Protein AF-A0A0V8HMN3-F1 (afdb_monomer)

Mean predicted aligned error: 13.03 Å

Structure (mmCIF, N/CA/C/O backbone):
data_AF-A0A0V8HMN3-F1
#
_entry.id   AF-A0A0V8HMN3-F1
#
loop_
_atom_site.group_PDB
_atom_site.id
_atom_site.type_symbol
_atom_site.label_atom_id
_atom_site.label_alt_id
_atom_site.label_comp_id
_atom_site.label_asym_id
_atom_site.label_entity_id
_atom_site.label_seq_id
_atom_site.pdbx_PDB_ins_code
_atom_site.Cartn_x
_atom_site.Cartn_y
_atom_site.Cartn_z
_atom_site.occupancy
_atom_site.B_iso_or_equiv
_atom_site.auth_seq_id
_atom_site.auth_comp_id
_atom_site.auth_asym_id
_atom_site.auth_atom_id
_atom_site.pdbx_PDB_model_num
ATOM 1 N N . MET A 1 1 ? 23.308 -10.650 -12.087 1.00 56.47 1 MET A N 1
ATOM 2 C CA . MET A 1 1 ? 22.649 -11.879 -12.584 1.00 56.47 1 MET A CA 1
ATOM 3 C C . MET A 1 1 ? 21.152 -11.859 -12.296 1.00 56.47 1 MET A C 1
ATOM 5 O O . MET A 1 1 ? 20.436 -11.242 -13.073 1.00 56.47 1 MET A O 1
ATOM 9 N N . ARG A 1 2 ? 20.679 -12.369 -11.145 1.00 59.94 2 ARG A N 1
ATOM 10 C CA . ARG A 1 2 ? 19.238 -12.467 -10.815 1.00 59.94 2 ARG A CA 1
ATOM 11 C C . ARG A 1 2 ? 18.486 -11.127 -10.848 1.00 59.94 2 ARG A C 1
ATOM 13 O O . ARG A 1 2 ? 17.395 -11.051 -11.395 1.00 59.94 2 ARG A O 1
ATOM 20 N N . LYS A 1 3 ? 19.102 -10.058 -10.332 1.00 65.69 3 LYS A N 1
ATOM 21 C CA . LYS A 1 3 ? 18.529 -8.700 -10.335 1.00 65.69 3 LYS A CA 1
ATOM 22 C C . LYS A 1 3 ? 18.384 -8.077 -11.732 1.00 65.69 3 LYS A C 1
ATOM 24 O O . LYS A 1 3 ? 17.598 -7.170 -11.898 1.00 65.69 3 LYS A O 1
ATOM 29 N N . LEU A 1 4 ? 19.099 -8.546 -12.753 1.00 67.69 4 LEU A N 1
ATOM 30 C CA . LEU A 1 4 ? 18.938 -8.024 -14.121 1.00 67.69 4 LEU A CA 1
ATOM 31 C C . LEU A 1 4 ? 18.015 -8.911 -14.974 1.00 67.69 4 LEU A C 1
ATOM 33 O O . LEU A 1 4 ? 17.915 -8.707 -16.183 1.00 67.69 4 LEU A O 1
ATOM 37 N N . GLY A 1 5 ? 17.356 -9.900 -14.351 1.00 68.75 5 GLY A N 1
ATOM 38 C CA . GLY A 1 5 ? 16.500 -10.869 -15.037 1.00 68.75 5 GLY A CA 1
ATOM 39 C C . GLY A 1 5 ? 17.263 -11.764 -16.012 1.00 68.75 5 GLY A C 1
ATOM 40 O O . GLY A 1 5 ? 16.710 -12.138 -17.037 1.00 68.75 5 GLY A O 1
ATOM 41 N N . MET A 1 6 ? 18.541 -12.043 -15.734 1.00 72.50 6 MET A N 1
ATOM 42 C CA . MET A 1 6 ? 19.392 -12.864 -16.598 1.00 72.50 6 MET A CA 1
ATOM 43 C C . MET A 1 6 ? 19.709 -14.199 -15.948 1.00 72.50 6 MET A C 1
ATOM 45 O O . MET A 1 6 ? 20.131 -14.245 -14.786 1.00 72.50 6 MET A O 1
ATOM 49 N N . GLU A 1 7 ? 19.525 -15.260 -16.727 1.00 72.50 7 GLU A N 1
ATOM 50 C CA . GLU A 1 7 ? 19.642 -16.646 -16.277 1.00 72.50 7 GLU A CA 1
ATOM 51 C C . GLU A 1 7 ? 21.038 -17.231 -16.537 1.00 72.50 7 GLU A C 1
ATOM 53 O O . GLU A 1 7 ? 21.471 -18.108 -15.791 1.00 72.50 7 GLU A O 1
ATOM 58 N N . ARG A 1 8 ? 21.784 -16.716 -17.529 1.00 77.81 8 ARG A N 1
ATOM 59 C CA . ARG A 1 8 ? 23.101 -17.244 -17.932 1.00 77.81 8 ARG A CA 1
ATOM 60 C C . ARG A 1 8 ? 24.163 -16.144 -17.978 1.00 77.81 8 ARG A C 1
ATOM 62 O O . ARG A 1 8 ? 23.867 -14.999 -18.297 1.00 77.81 8 ARG A O 1
ATOM 69 N N . LEU A 1 9 ? 25.408 -16.502 -17.651 1.00 73.62 9 LEU A N 1
ATOM 70 C CA . LEU A 1 9 ? 26.563 -15.584 -17.633 1.00 73.62 9 LEU A CA 1
ATOM 71 C C . LEU A 1 9 ? 26.915 -15.033 -19.021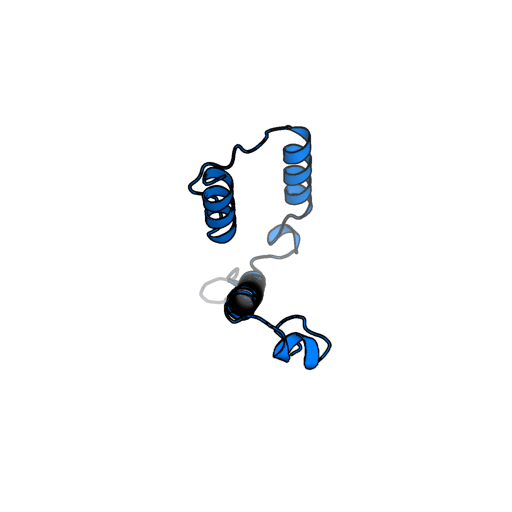 1.00 73.62 9 LEU A C 1
ATOM 73 O O . LEU A 1 9 ? 27.231 -13.854 -19.130 1.00 73.62 9 LEU A O 1
ATOM 77 N N . ILE A 1 10 ? 26.784 -15.860 -20.059 1.00 78.75 10 ILE A N 1
ATOM 78 C CA . ILE A 1 10 ? 27.080 -15.494 -21.455 1.00 78.75 10 ILE A CA 1
ATOM 79 C C . ILE A 1 10 ? 26.208 -14.315 -21.914 1.00 78.75 10 ILE A C 1
ATOM 81 O O . ILE A 1 10 ? 26.706 -13.384 -22.532 1.00 78.75 10 ILE A O 1
ATOM 85 N N . ASP A 1 11 ? 24.938 -14.281 -21.500 1.00 75.38 11 ASP A N 1
ATOM 86 C CA . ASP A 1 11 ? 24.006 -13.199 -21.854 1.00 75.38 11 ASP A CA 1
ATOM 87 C C . ASP A 1 11 ? 24.417 -11.836 -21.251 1.00 75.38 11 ASP A C 1
ATOM 89 O O . ASP A 1 11 ? 23.946 -10.787 -21.685 1.00 75.38 11 ASP A O 1
ATOM 93 N N . VAL A 1 12 ? 25.272 -11.836 -20.220 1.00 72.00 12 VAL A N 1
ATOM 94 C CA . VAL A 1 12 ? 25.837 -10.611 -19.625 1.00 72.00 12 VAL A CA 1
ATOM 95 C C . VAL A 1 12 ? 27.089 -10.179 -20.364 1.00 72.00 12 VAL A C 1
ATOM 97 O O . VAL A 1 12 ? 27.319 -8.986 -20.528 1.00 72.00 12 VAL A O 1
ATOM 100 N N . GLU A 1 13 ? 27.901 -11.149 -20.770 1.00 75.06 13 GLU A N 1
ATOM 101 C CA . GLU A 1 13 ? 29.169 -10.924 -21.456 1.00 75.06 13 GLU A CA 1
ATOM 102 C C . GLU A 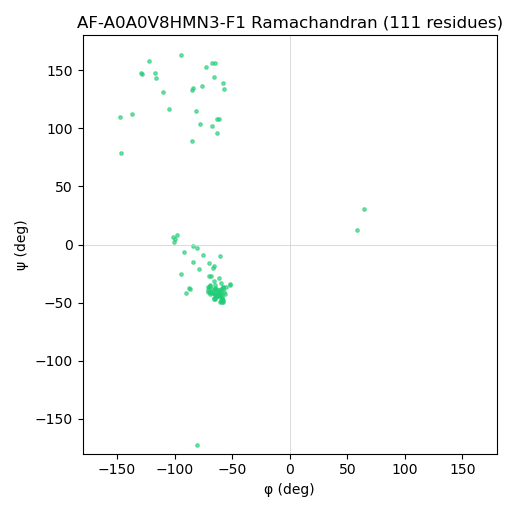1 13 ? 28.954 -10.376 -22.872 1.00 75.06 13 GLU A C 1
ATOM 104 O O . GLU A 1 13 ? 29.688 -9.495 -23.309 1.00 75.06 13 GLU A O 1
ATOM 109 N N . GLU A 1 14 ? 27.890 -10.815 -23.546 1.00 82.12 14 GLU A N 1
ATOM 110 C CA . GLU A 1 14 ? 27.502 -10.338 -24.880 1.00 82.12 14 GLU A CA 1
ATOM 111 C C . GLU A 1 14 ? 26.669 -9.040 -24.857 1.00 82.12 14 GLU A C 1
ATOM 113 O O . GLU A 1 14 ? 26.297 -8.516 -25.908 1.00 82.12 14 GLU A O 1
ATOM 118 N N . MET A 1 15 ? 26.363 -8.496 -23.674 1.00 83.06 15 MET A N 1
ATOM 119 C CA . MET A 1 15 ? 25.486 -7.334 -23.541 1.00 83.06 15 MET A CA 1
ATOM 120 C C . MET A 1 15 ? 26.176 -6.027 -23.932 1.00 83.06 15 MET A C 1
ATOM 122 O O . MET A 1 15 ? 27.275 -5.706 -23.475 1.00 83.06 15 MET A O 1
ATOM 126 N N . THR A 1 16 ? 25.471 -5.187 -24.688 1.00 85.69 16 THR A N 1
ATOM 127 C CA . THR A 1 16 ? 25.948 -3.831 -24.975 1.00 85.69 16 THR A CA 1
ATOM 128 C C . THR A 1 16 ? 25.835 -2.921 -23.747 1.00 85.69 16 THR A C 1
ATOM 130 O O . THR A 1 16 ? 24.940 -3.058 -22.908 1.00 85.69 16 THR A O 1
ATOM 133 N N . LEU A 1 17 ? 26.698 -1.902 -23.659 1.00 80.12 17 LEU A N 1
ATOM 134 C CA . LEU A 1 17 ? 26.650 -0.917 -22.569 1.00 80.12 17 LEU A CA 1
ATOM 135 C C . LEU A 1 17 ? 25.265 -0.249 -22.449 1.00 80.12 17 LEU A C 1
ATOM 137 O O . LEU A 1 17 ? 24.770 -0.003 -21.350 1.00 80.12 17 LEU A O 1
ATOM 141 N N . THR A 1 18 ? 24.606 0.006 -23.581 1.00 79.06 18 THR A N 1
ATOM 142 C CA . THR A 1 18 ? 23.263 0.595 -23.632 1.00 79.06 18 THR A CA 1
ATOM 143 C C . THR A 1 18 ? 22.201 -0.326 -23.028 1.00 79.06 18 THR A C 1
ATOM 145 O O . THR A 1 18 ? 21.392 0.124 -22.214 1.00 79.06 18 THR A O 1
ATOM 148 N N . GLU A 1 19 ? 22.206 -1.614 -23.374 1.00 78.44 19 GLU A N 1
ATOM 149 C CA . GLU A 1 19 ? 21.279 -2.601 -22.804 1.00 78.44 19 GLU A CA 1
ATOM 150 C C . GLU A 1 19 ? 21.496 -2.781 -21.303 1.00 78.44 19 GLU A C 1
ATOM 152 O O . GLU A 1 19 ? 20.525 -2.867 -20.544 1.00 78.44 19 GLU A O 1
ATOM 157 N N . PHE A 1 20 ? 22.757 -2.760 -20.864 1.00 82.88 20 PHE A N 1
ATOM 158 C CA . PHE A 1 20 ? 23.097 -2.792 -19.448 1.00 82.88 20 PHE A CA 1
ATOM 159 C C . PHE A 1 20 ? 22.482 -1.607 -18.704 1.00 82.88 20 PHE A C 1
ATOM 161 O O . PHE A 1 20 ? 21.828 -1.800 -17.677 1.00 82.88 20 PHE A O 1
ATOM 168 N N . HIS A 1 21 ? 22.618 -0.390 -19.239 1.00 76.69 21 HIS A N 1
ATOM 169 C CA . HIS A 1 21 ? 22.014 0.795 -18.634 1.00 76.69 21 HIS A CA 1
ATOM 170 C C . HIS A 1 21 ? 20.493 0.678 -18.537 1.00 76.69 21 HIS A C 1
ATOM 172 O O . HIS A 1 21 ? 19.947 0.898 -17.458 1.00 76.69 21 HIS A O 1
ATOM 178 N N . TYR A 1 22 ? 19.799 0.276 -19.605 1.00 79.88 22 TYR A N 1
ATOM 179 C CA . TYR A 1 22 ? 18.342 0.118 -19.562 1.00 79.88 22 TYR A CA 1
ATOM 180 C C . TYR A 1 22 ? 17.884 -0.935 -18.553 1.00 79.88 22 TYR A C 1
ATOM 182 O O . TYR A 1 22 ? 16.939 -0.691 -17.801 1.00 79.88 22 TYR A O 1
ATOM 190 N N . LYS A 1 23 ? 18.556 -2.089 -18.493 1.00 82.69 23 LYS A N 1
ATOM 191 C CA . LYS A 1 23 ? 18.231 -3.140 -17.519 1.00 82.69 23 LYS A CA 1
ATOM 192 C C . LYS A 1 23 ? 18.516 -2.692 -16.090 1.00 82.69 23 LYS A C 1
ATOM 194 O O . LYS A 1 23 ? 17.713 -2.971 -15.203 1.00 82.69 23 LYS A O 1
ATOM 199 N N . ARG A 1 24 ? 19.618 -1.972 -15.869 1.00 84.94 24 ARG A N 1
ATOM 200 C CA . ARG A 1 24 ? 19.937 -1.375 -14.570 1.00 84.94 24 ARG A CA 1
ATOM 201 C C . ARG A 1 24 ? 18.858 -0.379 -14.148 1.00 84.94 24 ARG A C 1
ATOM 203 O O . ARG A 1 24 ? 18.344 -0.514 -13.046 1.00 84.94 24 ARG A O 1
ATOM 210 N N . TYR A 1 25 ? 18.465 0.547 -15.023 1.00 80.94 25 TYR A N 1
ATOM 211 C CA . TYR A 1 25 ? 17.382 1.491 -14.736 1.00 80.94 25 TYR A CA 1
ATOM 212 C C . TYR A 1 25 ? 16.077 0.765 -14.411 1.00 80.94 25 TYR A C 1
ATOM 214 O O . TYR A 1 25 ? 15.450 1.054 -13.399 1.00 80.94 25 TYR A O 1
ATOM 222 N N . ALA A 1 26 ? 15.679 -0.216 -15.224 1.00 83.62 26 ALA A N 1
ATOM 223 C CA . ALA A 1 26 ? 14.473 -0.997 -14.965 1.00 83.62 26 ALA A CA 1
ATOM 224 C C . ALA A 1 26 ? 14.524 -1.705 -13.601 1.00 83.62 26 ALA A C 1
ATOM 226 O O . ALA A 1 26 ? 13.506 -1.802 -12.919 1.00 83.62 26 ALA A O 1
ATOM 227 N N . GLN A 1 27 ? 15.700 -2.185 -13.196 1.00 86.56 27 GLN A N 1
ATOM 228 C CA . GLN A 1 27 ? 15.886 -2.801 -11.891 1.00 86.56 27 GLN A CA 1
ATOM 229 C C . GLN A 1 27 ? 15.824 -1.784 -10.745 1.00 86.56 27 GLN A C 1
ATOM 231 O O . GLN A 1 27 ? 15.192 -2.075 -9.735 1.00 86.56 27 GLN A O 1
ATOM 236 N N . GLU A 1 28 ? 16.419 -0.601 -10.900 1.00 83.75 28 GLU A N 1
ATOM 237 C CA . GLU A 1 28 ? 16.314 0.486 -9.917 1.00 83.75 28 GLU A CA 1
ATOM 238 C C . GLU A 1 28 ? 14.846 0.894 -9.703 1.00 83.75 28 GLU A C 1
ATOM 240 O O . GLU A 1 28 ? 14.400 0.990 -8.564 1.00 83.75 28 GLU A O 1
ATOM 245 N N . TYR A 1 29 ? 14.054 1.027 -10.774 1.00 89.75 29 TYR A N 1
ATOM 246 C CA . TYR A 1 29 ? 12.613 1.295 -10.659 1.00 89.75 29 TYR A CA 1
ATOM 247 C C . TYR A 1 29 ? 11.864 0.196 -9.898 1.00 89.75 29 TYR A C 1
ATOM 249 O O . TYR A 1 29 ? 11.064 0.505 -9.023 1.00 89.75 29 TYR A O 1
ATOM 257 N N . LYS A 1 30 ? 12.154 -1.083 -10.174 1.00 89.56 30 LYS A N 1
ATOM 258 C CA . LYS A 1 30 ? 11.544 -2.200 -9.432 1.00 89.56 30 LYS A CA 1
ATOM 259 C C . LYS A 1 30 ? 11.866 -2.152 -7.940 1.00 89.56 30 LYS A C 1
ATOM 261 O O . LYS A 1 30 ? 11.015 -2.488 -7.124 1.00 89.56 30 LYS A O 1
ATOM 266 N N . GLU A 1 31 ? 13.095 -1.784 -7.592 1.00 90.88 31 GLU A N 1
ATOM 267 C CA . GLU A 1 31 ? 13.520 -1.667 -6.195 1.00 90.88 31 GLU A CA 1
ATOM 268 C C . GLU A 1 31 ? 12.806 -0.502 -5.498 1.00 90.88 31 GLU A C 1
ATOM 270 O O . GLU A 1 31 ? 12.301 -0.686 -4.392 1.00 90.88 31 GLU A O 1
ATOM 275 N N . ILE A 1 32 ? 12.665 0.643 -6.174 1.00 92.38 32 ILE A N 1
ATOM 276 C CA . ILE A 1 32 ? 11.903 1.797 -5.673 1.00 92.38 32 ILE A CA 1
ATOM 277 C C . ILE A 1 32 ? 10.422 1.447 -5.480 1.00 92.38 32 ILE A C 1
ATOM 279 O O . ILE A 1 32 ? 9.844 1.789 -4.449 1.00 92.38 32 ILE A O 1
ATOM 283 N N . ASP A 1 33 ? 9.801 0.755 -6.438 1.00 94.56 33 ASP A N 1
ATOM 284 C CA . ASP A 1 33 ? 8.392 0.354 -6.346 1.00 94.56 33 ASP A CA 1
ATOM 285 C C . ASP A 1 33 ? 8.153 -0.594 -5.160 1.00 94.56 33 ASP A C 1
ATOM 287 O O . ASP A 1 33 ? 7.154 -0.471 -4.444 1.00 94.56 33 ASP A O 1
ATOM 291 N N . GLU A 1 34 ? 9.084 -1.517 -4.910 1.00 94.81 34 GLU A N 1
ATOM 292 C CA . GLU A 1 34 ? 9.005 -2.430 -3.772 1.00 94.81 34 GLU A CA 1
ATOM 293 C C . GLU A 1 34 ? 9.211 -1.701 -2.439 1.00 94.81 34 GLU A C 1
ATOM 295 O O . GLU A 1 34 ? 8.453 -1.915 -1.491 1.00 94.81 34 GLU A O 1
ATOM 300 N N . GLU A 1 35 ? 10.181 -0.790 -2.366 1.00 93.44 35 GLU A N 1
ATOM 301 C CA . GLU A 1 35 ? 10.399 0.051 -1.189 1.00 93.44 35 GLU A CA 1
ATOM 302 C C . GLU A 1 35 ? 9.171 0.926 -0.893 1.00 93.44 35 GLU A C 1
ATOM 304 O O . GLU A 1 35 ? 8.715 1.006 0.251 1.00 93.44 35 GLU A O 1
ATOM 309 N N . TYR A 1 36 ? 8.563 1.517 -1.925 1.00 96.19 36 TYR A N 1
ATOM 310 C CA . TYR A 1 36 ? 7.304 2.247 -1.802 1.00 96.19 36 TYR A CA 1
ATOM 311 C C . TYR A 1 36 ? 6.180 1.351 -1.266 1.00 96.19 36 TYR A C 1
ATOM 313 O O . TYR A 1 36 ? 5.460 1.747 -0.345 1.00 96.19 36 TYR A O 1
ATOM 321 N N . ARG A 1 37 ? 6.038 0.129 -1.796 1.00 95.31 37 ARG A N 1
ATOM 322 C CA . ARG A 1 37 ? 5.022 -0.836 -1.350 1.00 95.31 37 ARG A CA 1
ATOM 323 C C . ARG A 1 37 ? 5.201 -1.203 0.123 1.00 95.31 37 ARG A C 1
ATOM 325 O O . ARG A 1 37 ? 4.212 -1.242 0.856 1.00 95.31 37 ARG A O 1
ATOM 332 N N . LEU A 1 38 ? 6.438 -1.433 0.562 1.00 95.19 38 LEU A N 1
ATOM 333 C CA . LEU A 1 38 ? 6.769 -1.748 1.954 1.00 95.19 38 LEU A CA 1
ATOM 334 C C . LEU A 1 38 ? 6.480 -0.571 2.890 1.00 95.19 38 LEU A C 1
ATOM 336 O O . LEU A 1 38 ? 5.816 -0.753 3.912 1.00 95.19 38 LEU A O 1
ATOM 340 N N . HIS A 1 39 ? 6.901 0.642 2.527 1.00 94.75 39 HIS A N 1
ATOM 341 C CA . HIS A 1 39 ? 6.608 1.841 3.314 1.00 94.75 39 HIS A CA 1
ATOM 342 C C . HIS A 1 39 ? 5.108 2.117 3.408 1.00 94.75 39 HIS A C 1
ATOM 344 O O . HIS A 1 39 ? 4.593 2.414 4.489 1.00 94.75 39 HIS A O 1
ATOM 350 N N . LYS A 1 40 ? 4.382 1.962 2.295 1.00 94.12 40 LYS A N 1
ATOM 351 C CA . LYS A 1 40 ? 2.925 2.091 2.274 1.00 94.12 40 LYS A CA 1
ATOM 352 C C . LYS A 1 40 ? 2.269 1.049 3.177 1.00 94.12 40 LYS A C 1
ATOM 354 O O . LYS A 1 40 ? 1.387 1.403 3.951 1.00 94.12 40 LYS A O 1
ATOM 359 N N . LEU A 1 41 ? 2.715 -0.207 3.126 1.00 93.06 41 LEU A N 1
ATOM 360 C CA . LEU A 1 41 ? 2.209 -1.266 3.998 1.00 93.06 41 LEU A CA 1
ATOM 361 C C . LEU A 1 41 ? 2.435 -0.939 5.480 1.00 93.06 41 LEU A C 1
ATOM 363 O O . LEU A 1 41 ? 1.492 -1.008 6.262 1.00 93.06 41 LEU A O 1
ATOM 367 N N . ALA A 1 42 ? 3.646 -0.527 5.860 1.00 92.38 42 ALA A N 1
ATOM 368 C CA . ALA A 1 42 ? 3.958 -0.146 7.238 1.00 92.38 42 ALA A CA 1
ATOM 369 C C . ALA A 1 42 ? 3.078 1.019 7.727 1.00 92.38 42 ALA A C 1
ATOM 371 O O . ALA A 1 42 ? 2.555 0.989 8.842 1.00 92.38 42 ALA A O 1
ATOM 372 N N . PHE A 1 43 ? 2.858 2.023 6.873 1.00 91.44 43 PHE A N 1
ATOM 373 C CA . PHE A 1 43 ? 1.962 3.139 7.169 1.00 91.44 43 PHE A CA 1
ATOM 374 C C . PHE A 1 43 ? 0.507 2.686 7.364 1.00 91.44 43 PHE A C 1
ATOM 376 O O . PHE A 1 43 ? -0.155 3.130 8.301 1.00 91.44 43 PHE A O 1
ATOM 383 N N . LEU A 1 44 ? 0.017 1.778 6.516 1.00 92.81 44 LEU A N 1
ATOM 384 C CA . LEU A 1 44 ? -1.334 1.225 6.622 1.00 92.81 44 LEU A CA 1
ATOM 385 C C . LEU A 1 44 ? -1.518 0.398 7.901 1.00 92.81 44 LEU A C 1
ATOM 387 O O . LEU A 1 44 ? -2.527 0.578 8.576 1.00 92.81 44 LEU A O 1
ATOM 391 N N . ILE A 1 45 ? -0.538 -0.434 8.275 1.00 93.00 45 ILE A N 1
ATOM 392 C CA . ILE A 1 45 ? -0.557 -1.202 9.534 1.00 93.00 45 ILE A CA 1
ATO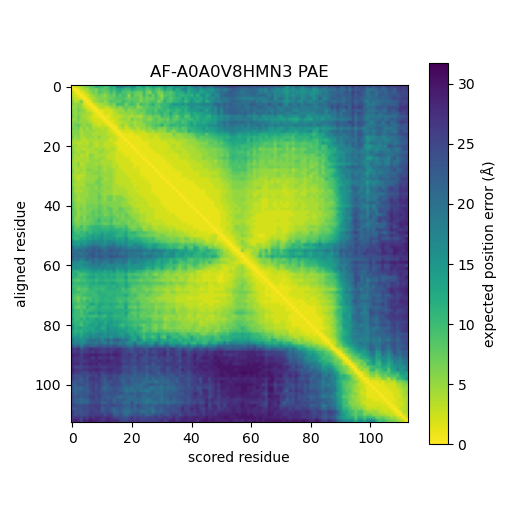M 393 C C . ILE A 1 45 ? -0.656 -0.254 10.730 1.00 93.00 45 ILE A C 1
ATOM 395 O O . ILE A 1 45 ? -1.548 -0.400 11.562 1.00 93.00 45 ILE A O 1
ATOM 399 N N . ARG A 1 46 ? 0.200 0.774 10.774 1.00 91.88 46 ARG A N 1
ATOM 400 C CA . ARG A 1 46 ? 0.173 1.784 11.840 1.00 91.88 46 ARG A CA 1
ATOM 401 C C . ARG A 1 46 ? -1.196 2.454 11.961 1.00 91.88 46 ARG A C 1
ATOM 403 O O . ARG A 1 46 ? -1.664 2.695 13.070 1.00 91.88 46 ARG A O 1
ATOM 410 N N . ASN A 1 47 ? -1.822 2.791 10.835 1.00 89.31 47 ASN A N 1
ATOM 411 C CA . ASN A 1 47 ? -3.134 3.429 10.847 1.00 89.31 47 ASN A CA 1
ATOM 412 C C . ASN A 1 47 ? -4.225 2.460 11.312 1.00 89.31 47 ASN A C 1
ATOM 414 O O . ASN A 1 47 ? -5.065 2.856 12.110 1.00 89.31 47 ASN A O 1
ATOM 418 N N . ALA A 1 48 ? -4.193 1.200 10.876 1.00 89.00 48 ALA A N 1
ATOM 419 C CA . ALA A 1 48 ? -5.133 0.182 11.340 1.00 89.00 48 ALA A CA 1
ATOM 420 C C . ALA A 1 48 ? -5.053 -0.030 12.866 1.00 89.00 48 ALA A C 1
ATOM 422 O O . ALA A 1 48 ? -6.072 -0.254 13.515 1.00 89.00 48 ALA A O 1
ATOM 423 N N . GLU A 1 49 ? -3.863 0.111 13.455 1.00 91.00 49 GLU A N 1
ATOM 424 C CA . GLU A 1 49 ? -3.640 0.024 14.904 1.00 91.00 49 GLU A CA 1
ATOM 425 C C . GLU A 1 49 ? -3.988 1.302 15.683 1.00 91.00 49 GLU A C 1
ATOM 427 O O . GLU A 1 49 ? -3.883 1.308 16.913 1.00 91.00 49 GLU A O 1
ATOM 432 N N . ALA A 1 50 ? -4.395 2.385 15.012 1.00 91.69 50 ALA A N 1
ATOM 433 C CA . ALA A 1 50 ? -4.725 3.637 15.678 1.00 91.69 50 ALA A CA 1
ATOM 434 C C . ALA A 1 50 ? -5.818 3.420 16.735 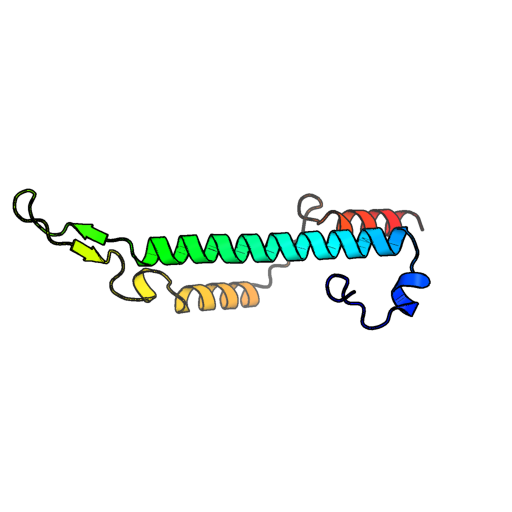1.00 91.69 50 ALA A C 1
ATOM 436 O O . ALA A 1 50 ? -6.836 2.776 16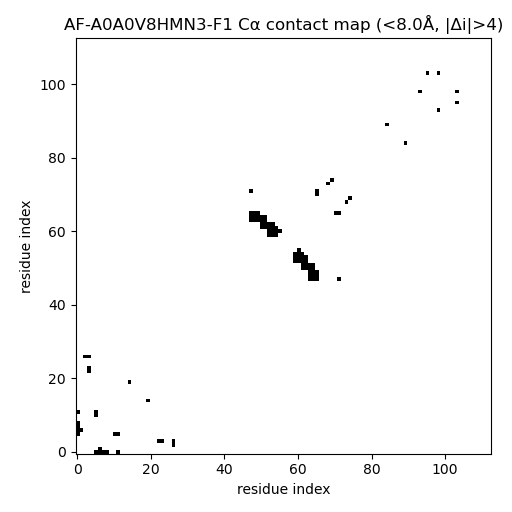.476 1.00 91.69 50 ALA A O 1
ATOM 437 N N . LYS A 1 51 ? -5.619 3.979 17.931 1.00 92.00 51 LYS A N 1
ATOM 438 C CA . LYS A 1 51 ? -6.571 3.902 19.044 1.00 92.00 51 LYS A CA 1
ATOM 439 C C . LYS A 1 51 ? -7.083 5.283 19.410 1.00 92.00 51 LYS A C 1
ATOM 441 O O . LYS A 1 51 ? -6.360 6.273 19.326 1.00 92.00 51 LYS A O 1
ATOM 446 N N . ILE A 1 52 ? -8.330 5.328 19.851 1.00 90.38 52 ILE A N 1
ATOM 447 C CA . ILE A 1 52 ? -8.990 6.515 20.379 1.00 90.38 52 ILE A CA 1
ATOM 448 C C . ILE A 1 52 ? -9.346 6.293 21.845 1.00 90.38 52 ILE A C 1
ATOM 450 O O . ILE A 1 52 ? -9.738 5.198 22.254 1.00 90.38 52 ILE A O 1
ATOM 454 N N . ASN A 1 53 ? -9.225 7.344 22.651 1.00 90.00 53 ASN A N 1
ATOM 455 C CA . ASN A 1 53 ? -9.688 7.311 24.029 1.00 90.00 53 ASN A CA 1
ATOM 456 C C . ASN A 1 53 ? -11.201 7.573 24.059 1.00 90.00 53 ASN A C 1
ATOM 458 O O . ASN A 1 53 ? -11.652 8.660 23.709 1.00 90.00 53 ASN A O 1
ATOM 462 N N . LYS A 1 54 ? -11.980 6.578 24.482 1.00 85.88 54 LYS A N 1
ATOM 463 C CA . LYS A 1 54 ? -13.422 6.695 24.759 1.00 85.88 54 LYS A CA 1
ATOM 464 C C . LYS A 1 54 ? -13.753 6.823 26.246 1.00 85.88 54 LYS A C 1
ATOM 466 O O . LYS A 1 54 ? -14.924 6.829 26.618 1.00 85.88 54 LYS A O 1
ATOM 471 N N . GLY A 1 55 ? -12.739 6.856 27.104 1.00 85.31 55 GLY A N 1
ATOM 472 C CA . GLY A 1 55 ? -12.895 7.093 28.533 1.00 85.31 55 GLY A CA 1
ATOM 473 C C . GLY A 1 55 ? -13.048 8.575 28.874 1.00 85.31 55 GLY A C 1
ATOM 474 O O . GLY A 1 55 ? -13.157 9.437 28.007 1.00 85.31 55 GLY A O 1
ATOM 475 N N . THR A 1 56 ? -13.030 8.874 30.170 1.00 83.25 56 THR A N 1
ATOM 476 C CA . THR A 1 56 ? -12.910 10.255 30.671 1.00 83.25 56 THR A CA 1
ATOM 477 C C . THR A 1 56 ? -11.441 10.570 30.956 1.00 83.25 56 THR A C 1
ATOM 479 O O . THR A 1 56 ? -10.645 9.648 31.120 1.00 83.25 56 THR A O 1
ATOM 482 N N . GLU A 1 57 ? -11.063 11.848 31.083 1.00 80.06 57 GLU A N 1
ATOM 483 C CA . GLU A 1 57 ? -9.676 12.238 31.423 1.00 80.06 57 GLU A CA 1
ATOM 484 C C . GLU A 1 57 ? -9.138 11.517 32.668 1.00 80.06 57 GLU A C 1
ATOM 486 O O . GLU A 1 57 ? -7.971 11.145 32.728 1.00 80.06 57 GLU A O 1
ATOM 491 N N . LYS A 1 58 ? -10.008 11.264 33.654 1.00 85.00 58 LYS A N 1
ATOM 492 C CA . LYS A 1 58 ? -9.646 10.594 34.912 1.00 85.00 58 LYS A CA 1
ATOM 493 C C . LYS A 1 58 ? -9.643 9.063 34.820 1.00 85.00 58 LYS A C 1
ATOM 495 O O . LYS A 1 58 ? -9.129 8.411 35.725 1.00 85.00 58 LYS A O 1
ATOM 500 N N . LYS A 1 59 ? -10.246 8.483 33.777 1.00 83.69 59 LYS A N 1
ATOM 501 C CA . LYS A 1 59 ? -10.325 7.033 33.525 1.00 83.69 59 LYS A CA 1
ATOM 502 C C . LYS A 1 59 ? -10.290 6.779 32.013 1.00 83.69 59 LYS A C 1
ATOM 504 O O . LYS A 1 59 ? -11.356 6.579 31.417 1.00 83.69 59 LYS A O 1
ATOM 509 N N . PRO A 1 60 ? -9.100 6.829 31.387 1.00 84.62 60 PRO A N 1
ATOM 510 C CA . PRO A 1 60 ? -8.971 6.600 29.958 1.00 84.62 60 PRO A CA 1
ATOM 511 C C . PRO A 1 60 ? -9.344 5.156 29.611 1.00 84.62 60 PRO A C 1
ATOM 513 O O . PRO A 1 60 ? -9.073 4.222 30.369 1.00 84.62 60 PRO A O 1
ATOM 516 N N . LYS A 1 61 ? -9.978 4.978 28.454 1.00 88.75 61 LYS A N 1
ATOM 517 C CA . LYS A 1 61 ? -10.300 3.670 27.885 1.00 88.75 61 LYS A CA 1
ATOM 518 C C . LYS A 1 61 ? -9.985 3.716 26.403 1.00 88.75 61 LYS A C 1
ATOM 520 O O . LYS A 1 61 ? -10.649 4.435 25.662 1.00 88.75 61 LYS A O 1
ATOM 525 N N . GLU A 1 62 ? -8.981 2.963 25.986 1.00 89.94 62 GLU A N 1
ATOM 526 C CA . GLU A 1 62 ? -8.580 2.903 24.585 1.00 89.94 62 GLU A CA 1
ATOM 527 C C . GLU A 1 62 ? -9.419 1.875 23.825 1.00 89.94 62 GLU A C 1
ATOM 529 O O . GLU A 1 62 ? -9.610 0.745 24.277 1.00 89.94 62 GLU A O 1
ATOM 534 N N . GLU A 1 63 ? -9.913 2.270 22.658 1.00 89.25 63 GLU A N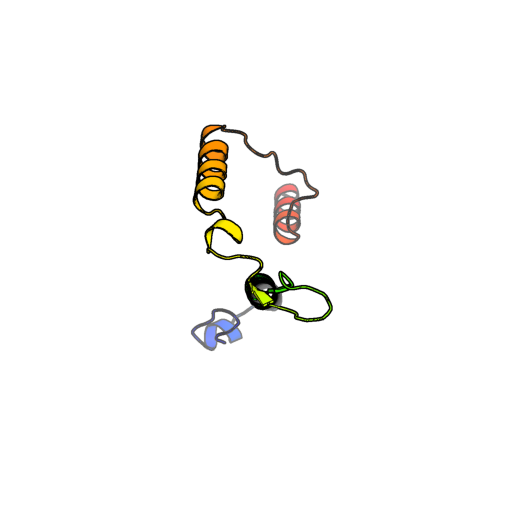 1
ATOM 535 C CA . GLU A 1 63 ? -10.535 1.386 21.675 1.00 89.25 63 GLU A CA 1
ATOM 536 C C . GLU A 1 63 ? -9.876 1.646 20.319 1.00 89.25 63 GLU A C 1
ATOM 538 O O . GLU A 1 63 ? -9.467 2.774 20.040 1.00 89.25 63 GLU A O 1
ATOM 543 N N . TYR A 1 64 ? -9.761 0.623 19.473 1.00 90.62 64 TYR A N 1
ATOM 544 C CA . TYR A 1 64 ? -9.305 0.821 18.099 1.00 90.62 64 TYR A CA 1
ATOM 545 C C . TYR A 1 64 ? -10.220 1.810 17.364 1.00 90.62 64 TYR A C 1
ATOM 547 O O . TYR A 1 64 ? -11.443 1.789 17.523 1.00 90.62 64 TYR A O 1
ATOM 555 N N . ALA A 1 65 ? -9.608 2.697 16.580 1.00 91.06 65 ALA A N 1
ATOM 556 C CA . ALA A 1 65 ? -10.302 3.684 15.762 1.00 91.06 65 ALA A CA 1
ATOM 557 C C . ALA A 1 65 ? -11.135 3.000 14.669 1.00 91.06 65 ALA A C 1
ATOM 559 O O . ALA A 1 65 ? -12.264 3.411 14.409 1.00 91.06 65 ALA A O 1
ATOM 560 N N . PHE A 1 66 ? -10.593 1.925 14.094 1.00 91.50 66 PHE A N 1
ATOM 561 C CA . PHE A 1 66 ? -11.253 1.058 13.123 1.00 91.50 66 PHE A CA 1
ATOM 562 C C . PHE A 1 66 ? -11.649 -0.242 13.822 1.00 91.50 66 PHE A C 1
ATOM 564 O O . PHE A 1 66 ? -10.785 -0.964 14.320 1.00 91.50 66 PHE A O 1
ATOM 571 N N . LYS A 1 67 ? -12.951 -0.524 13.916 1.00 89.19 67 LYS A N 1
ATOM 572 C CA . LYS A 1 67 ? -13.443 -1.714 14.627 1.00 89.19 67 LYS A CA 1
ATOM 573 C C . LYS A 1 67 ? -13.488 -2.928 13.715 1.00 89.19 67 LYS A C 1
ATOM 575 O O . LYS A 1 67 ? -13.202 -4.040 14.148 1.00 89.19 67 LYS A O 1
ATOM 580 N N . GLU A 1 68 ? -13.856 -2.692 12.463 1.00 91.75 68 GLU A N 1
ATOM 581 C CA . GLU A 1 68 ? -13.944 -3.694 11.412 1.00 91.75 68 GLU A CA 1
ATOM 582 C C . GLU A 1 68 ? -13.048 -3.302 10.234 1.00 91.75 68 GLU A C 1
ATOM 584 O O . GLU A 1 68 ? -12.740 -2.129 10.022 1.00 91.75 68 GLU A O 1
ATOM 589 N N . PHE A 1 69 ? -12.661 -4.281 9.414 1.00 88.25 69 PHE A N 1
ATOM 590 C CA . PHE A 1 69 ? -11.827 -4.027 8.236 1.00 88.25 69 PHE A CA 1
ATOM 591 C C . PHE A 1 69 ? -12.471 -3.032 7.259 1.00 88.25 69 PHE A C 1
ATOM 593 O O . PHE A 1 69 ? -11.771 -2.170 6.737 1.00 88.25 69 PHE A O 1
ATOM 600 N N . LYS A 1 70 ? -13.799 -3.088 7.068 1.00 92.06 70 LYS A N 1
ATOM 601 C CA . LYS A 1 70 ? -14.522 -2.162 6.177 1.00 92.06 70 LYS A CA 1
ATOM 602 C C . LYS A 1 70 ? -14.401 -0.696 6.609 1.00 92.06 70 LYS A C 1
ATOM 604 O O . LYS A 1 70 ? -14.473 0.186 5.764 1.00 92.06 70 LYS A O 1
ATOM 609 N N . ASP A 1 71 ? -14.228 -0.446 7.912 1.00 90.00 71 ASP A N 1
ATOM 610 C CA . ASP A 1 71 ? -14.086 0.909 8.455 1.00 90.00 71 ASP A CA 1
ATOM 611 C C . ASP A 1 71 ? -12.733 1.513 8.047 1.00 90.00 71 ASP A C 1
ATOM 613 O O . ASP A 1 71 ? -12.591 2.730 7.954 1.00 90.00 71 ASP A O 1
ATOM 617 N N . PHE A 1 72 ? -11.737 0.652 7.809 1.00 90.94 72 PHE A N 1
ATOM 618 C CA . PHE A 1 72 ? -10.411 1.019 7.325 1.00 90.94 72 PHE A CA 1
ATOM 619 C C . PHE A 1 72 ? -10.325 1.008 5.791 1.00 90.94 72 PHE A C 1
ATOM 621 O O . PHE A 1 72 ? -9.712 1.897 5.200 1.00 90.94 72 PHE A O 1
ATOM 628 N N . PHE A 1 73 ? -10.922 0.004 5.143 1.00 91.44 73 PHE A N 1
ATOM 629 C CA . PHE A 1 73 ? -10.889 -0.172 3.695 1.00 91.44 73 PHE A CA 1
ATOM 630 C C . PHE A 1 73 ? -12.183 -0.803 3.163 1.00 91.44 73 PHE A C 1
ATOM 632 O O . PHE A 1 73 ? -12.444 -1.994 3.346 1.00 91.44 73 PHE A O 1
ATOM 639 N N . ASP A 1 74 ? -12.973 -0.002 2.451 1.00 92.31 74 ASP A N 1
ATOM 640 C CA . ASP A 1 74 ? -14.209 -0.442 1.806 1.00 92.31 74 ASP A CA 1
ATOM 641 C C . ASP A 1 74 ? -13.922 -1.044 0.420 1.00 92.31 74 ASP A C 1
ATOM 643 O O . ASP A 1 74 ? -13.895 -0.361 -0.602 1.00 92.31 74 ASP A O 1
ATOM 647 N N . TYR A 1 75 ? -13.662 -2.350 0.398 1.00 92.00 75 TYR A N 1
ATOM 648 C CA . TYR A 1 75 ? -13.312 -3.091 -0.816 1.00 92.00 75 TYR A CA 1
ATOM 649 C C . TYR A 1 75 ? -14.415 -3.068 -1.887 1.00 92.00 75 TYR A C 1
ATOM 651 O O . TYR A 1 75 ? -14.126 -2.906 -3.073 1.00 92.00 75 TYR A O 1
ATOM 659 N N . GLU A 1 76 ? -15.676 -3.197 -1.473 1.00 91.31 76 GLU A N 1
ATOM 660 C CA . GLU A 1 76 ? -16.821 -3.310 -2.383 1.00 91.31 76 GLU A CA 1
ATOM 661 C C . GLU A 1 76 ? -17.068 -2.013 -3.159 1.00 91.31 76 GLU A C 1
ATOM 663 O O . GLU A 1 76 ? -17.400 -2.046 -4.346 1.00 91.31 76 GLU A O 1
ATOM 668 N N . SER A 1 77 ? -16.900 -0.849 -2.521 1.00 90.38 77 SER A N 1
ATOM 669 C CA . SER A 1 77 ? -17.034 0.430 -3.228 1.00 90.38 77 SER A CA 1
ATOM 670 C C . SER A 1 77 ? -15.891 0.673 -4.207 1.00 90.38 77 SER A C 1
ATOM 672 O O . SER A 1 77 ? -16.131 1.184 -5.302 1.00 90.38 77 SER A O 1
ATOM 674 N N . VAL A 1 78 ? -14.671 0.256 -3.859 1.00 89.38 78 VAL A N 1
ATOM 675 C CA . VAL A 1 78 ? -13.510 0.346 -4.752 1.00 89.38 78 VAL A CA 1
ATOM 676 C C . VAL A 1 78 ? -13.699 -0.536 -5.986 1.00 89.38 78 VAL A C 1
ATOM 678 O O . VAL A 1 78 ? -13.461 -0.062 -7.095 1.00 89.38 78 VAL A O 1
ATOM 681 N N . LEU A 1 79 ? -14.178 -1.774 -5.827 1.00 91.19 79 LEU A N 1
ATOM 682 C CA . LEU A 1 79 ? -14.500 -2.643 -6.965 1.00 91.19 79 LEU A CA 1
ATOM 683 C C . LEU A 1 79 ? -15.539 -2.006 -7.888 1.00 91.19 79 LEU A C 1
ATOM 685 O O . LEU A 1 79 ? -15.300 -1.869 -9.084 1.00 91.19 79 LEU A O 1
ATOM 689 N N . LYS A 1 80 ? -16.648 -1.519 -7.319 1.00 92.56 80 LYS A N 1
ATOM 690 C CA . LYS A 1 80 ? -17.690 -0.840 -8.100 1.00 92.56 80 LYS A CA 1
ATOM 691 C C . LYS A 1 80 ? -17.153 0.375 -8.846 1.00 92.56 80 LYS A C 1
ATOM 693 O O . LYS A 1 80 ? -17.608 0.655 -9.949 1.00 92.56 80 LYS A O 1
ATOM 698 N N . ALA A 1 81 ? -16.223 1.132 -8.266 1.00 88.50 81 ALA A N 1
ATOM 699 C CA . ALA A 1 81 ? -15.619 2.274 -8.947 1.00 88.50 81 ALA A CA 1
ATOM 700 C C . ALA A 1 81 ? -14.818 1.843 -10.187 1.00 88.50 81 ALA A C 1
ATOM 702 O O . ALA A 1 81 ? -14.946 2.480 -11.230 1.00 88.50 81 ALA A O 1
ATOM 703 N N . VAL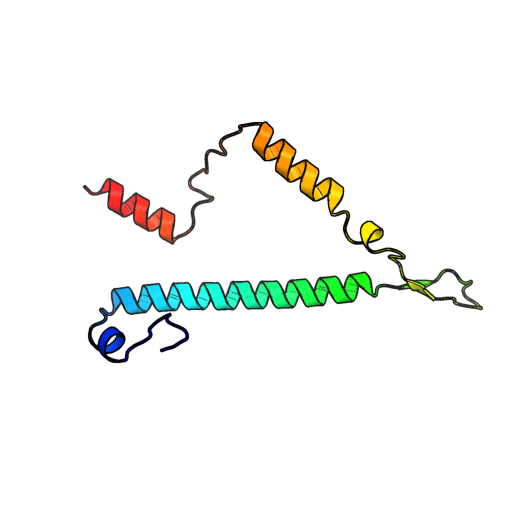 A 1 82 ? -14.058 0.747 -10.088 1.00 88.50 82 VAL A N 1
ATOM 704 C CA . VAL A 1 82 ? -13.309 0.172 -11.218 1.00 88.50 82 VAL A CA 1
ATOM 705 C C . VAL A 1 82 ? -14.256 -0.333 -12.306 1.00 88.50 82 VAL A C 1
ATOM 707 O O . VAL A 1 82 ? -14.068 0.003 -13.474 1.00 88.50 82 VAL A O 1
ATOM 710 N N . ASP A 1 83 ? -15.296 -1.077 -11.932 1.00 87.56 83 ASP A N 1
ATOM 711 C CA . ASP A 1 83 ? -16.274 -1.608 -12.888 1.00 87.56 83 ASP A CA 1
ATOM 712 C C . ASP A 1 83 ? -17.000 -0.473 -13.634 1.00 87.56 83 ASP A C 1
ATOM 714 O O . ASP A 1 83 ? -17.094 -0.484 -14.860 1.00 87.56 83 ASP A O 1
ATOM 718 N N . ASN A 1 84 ? -17.410 0.579 -12.918 1.00 82.56 84 ASN A N 1
ATOM 719 C CA . ASN A 1 84 ? -18.030 1.758 -13.529 1.00 82.56 84 ASN A CA 1
ATOM 720 C C . ASN A 1 84 ? -17.073 2.525 -14.460 1.00 82.56 84 ASN A C 1
ATOM 722 O O . ASN A 1 84 ? -17.511 3.095 -15.461 1.00 82.56 84 ASN A O 1
ATOM 726 N N . GLU A 1 85 ? -15.777 2.585 -14.139 1.00 78.38 85 GLU A N 1
ATOM 727 C CA . GLU A 1 85 ? -14.779 3.220 -15.005 1.00 78.38 85 GLU A CA 1
ATOM 728 C C . GLU A 1 85 ? -14.624 2.447 -16.322 1.00 78.38 85 GLU A C 1
ATOM 730 O O . GLU A 1 85 ? -14.630 3.068 -17.390 1.00 78.38 85 GLU A O 1
ATOM 735 N N . LEU A 1 86 ? -14.588 1.110 -16.257 1.00 73.06 86 LEU A N 1
ATOM 736 C CA . LEU A 1 86 ? -14.564 0.225 -17.426 1.00 73.06 86 LEU A CA 1
ATOM 737 C C . LEU A 1 86 ? -15.827 0.374 -18.288 1.00 73.06 86 LEU A C 1
ATOM 739 O O . LEU A 1 86 ? -15.717 0.502 -19.509 1.00 73.06 86 LEU A O 1
ATOM 743 N N . ASP A 1 87 ? -17.003 0.444 -17.662 1.00 72.25 87 ASP A N 1
ATOM 744 C CA . ASP A 1 87 ? -18.287 0.624 -18.354 1.00 72.25 87 ASP A CA 1
ATOM 745 C C . ASP A 1 87 ? -18.433 2.019 -18.990 1.00 72.25 87 ASP A C 1
ATOM 747 O O . ASP A 1 87 ? -19.126 2.191 -19.995 1.00 72.25 87 ASP A O 1
ATOM 751 N N . SER A 1 88 ? -17.758 3.036 -18.443 1.00 63.97 88 SER A N 1
ATOM 752 C CA . SER A 1 88 ? -17.864 4.419 -18.924 1.00 63.97 88 SER A CA 1
ATOM 753 C C . SER A 1 88 ? -17.123 4.708 -20.239 1.00 63.97 88 SER A C 1
ATOM 755 O O . SER A 1 88 ? -17.292 5.793 -20.800 1.00 63.97 88 SER A O 1
ATOM 757 N N . GLY A 1 89 ? -16.305 3.774 -20.746 1.00 55.94 89 GLY A N 1
ATOM 758 C CA . GLY A 1 89 ? -15.689 3.841 -22.080 1.00 55.94 89 GLY A CA 1
ATOM 759 C C . GLY A 1 89 ? -14.798 5.063 -22.360 1.00 55.94 89 GLY A C 1
ATOM 760 O O . GLY A 1 89 ? -14.457 5.318 -23.517 1.00 55.94 89 GLY A O 1
ATOM 761 N N . LYS A 1 90 ? -14.412 5.852 -21.349 1.00 53.44 90 LYS A N 1
ATOM 762 C CA . LYS A 1 90 ? -13.591 7.054 -21.555 1.00 53.44 90 LYS A CA 1
ATOM 763 C C . LYS A 1 90 ? -12.130 6.673 -21.777 1.00 53.44 90 LYS A C 1
ATOM 765 O O . LYS A 1 90 ? -11.391 6.388 -20.840 1.00 53.44 90 LYS A O 1
ATOM 770 N N . SER A 1 91 ? -11.685 6.740 -23.029 1.00 47.00 91 SER A N 1
ATOM 771 C CA . 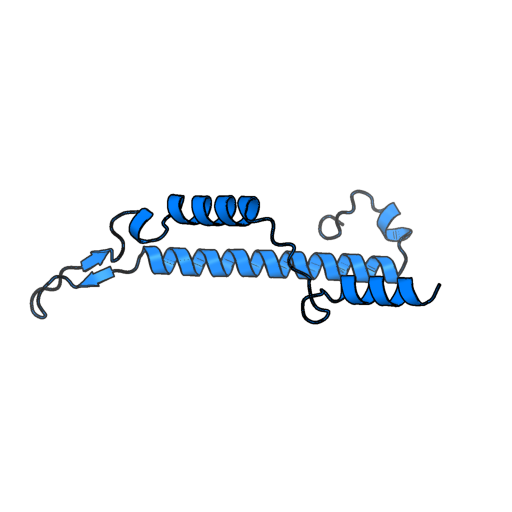SER A 1 91 ? -10.266 6.741 -23.373 1.00 47.00 91 SER A CA 1
ATOM 772 C C . SER A 1 91 ? -9.591 7.967 -22.751 1.00 47.00 91 SER A C 1
ATOM 774 O O . SER A 1 91 ? -9.807 9.094 -23.198 1.00 47.00 91 SER A O 1
ATOM 776 N N . ILE A 1 92 ? -8.772 7.764 -21.719 1.00 53.44 92 ILE A N 1
ATOM 777 C CA . ILE A 1 92 ? -7.895 8.814 -21.195 1.00 53.44 92 ILE A CA 1
ATOM 778 C C . ILE A 1 92 ? -6.852 9.105 -22.280 1.00 53.44 92 ILE A C 1
ATOM 780 O O . ILE A 1 92 ? -5.895 8.347 -22.459 1.00 53.44 92 ILE A O 1
ATOM 784 N N . GLU A 1 93 ? -7.031 10.194 -23.028 1.00 53.03 93 GLU A N 1
ATOM 785 C CA . GLU A 1 93 ? -5.977 10.738 -23.881 1.00 53.03 93 GLU A CA 1
ATOM 786 C C . GLU A 1 93 ? -4.815 11.182 -22.982 1.00 53.03 93 GLU A C 1
ATOM 788 O O . GLU A 1 93 ? -4.827 12.266 -22.400 1.00 53.03 93 GLU A O 1
ATOM 793 N N . LYS A 1 94 ? -3.807 10.316 -22.816 1.00 48.38 94 LYS A N 1
ATOM 794 C CA . LYS A 1 94 ? -2.607 10.637 -22.034 1.00 48.38 94 LYS A CA 1
ATOM 795 C C . LYS A 1 94 ? -1.872 11.793 -22.704 1.00 48.38 94 LYS A C 1
ATOM 797 O O . LYS A 1 94 ? -1.252 11.632 -23.760 1.00 48.38 94 LYS A O 1
ATOM 802 N N . THR A 1 95 ? -1.934 12.967 -22.085 1.00 53.38 95 THR A N 1
ATOM 803 C CA . THR A 1 95 ? -1.184 14.132 -22.550 1.00 53.38 95 THR A CA 1
ATOM 804 C C . THR A 1 95 ? 0.312 13.895 -22.349 1.00 53.38 95 THR A C 1
ATOM 806 O O . THR A 1 95 ? 0.739 13.097 -21.517 1.00 53.38 95 THR A O 1
ATOM 809 N N . SER A 1 96 ? 1.164 14.583 -23.113 1.00 55.34 96 SER A N 1
ATOM 810 C CA . SER A 1 96 ? 2.617 14.347 -23.093 1.00 55.34 96 SER A CA 1
ATOM 811 C C . SER A 1 96 ? 3.306 14.581 -21.741 1.00 55.34 96 SER A C 1
ATOM 813 O O . SER A 1 96 ? 4.483 14.251 -21.622 1.00 55.34 96 SER A O 1
ATOM 815 N N . LYS A 1 97 ? 2.609 15.160 -20.753 1.00 54.53 97 LYS A N 1
ATOM 816 C CA . LYS A 1 97 ? 3.095 15.332 -19.376 1.00 54.53 97 LYS A CA 1
ATOM 817 C C . LYS A 1 97 ? 3.005 14.054 -18.534 1.00 54.53 97 LYS A C 1
ATOM 819 O O . LYS A 1 97 ? 3.771 13.934 -17.587 1.00 54.53 97 LYS A O 1
ATOM 824 N N . ASP A 1 98 ? 2.160 13.100 -18.923 1.00 53.94 98 ASP A N 1
ATOM 825 C CA . ASP A 1 98 ? 1.898 11.863 -18.168 1.00 53.94 98 ASP A CA 1
ATOM 826 C C . ASP A 1 98 ? 2.678 10.654 -18.712 1.00 53.94 98 ASP A C 1
ATOM 828 O O . ASP A 1 98 ? 2.488 9.516 -18.279 1.00 53.94 98 ASP A O 1
ATOM 832 N N . LEU A 1 99 ? 3.538 10.882 -19.709 1.00 59.12 99 LEU A N 1
ATOM 833 C CA . LEU A 1 99 ? 4.349 9.838 -20.324 1.00 59.12 99 LEU A CA 1
ATOM 834 C C . LEU A 1 99 ? 5.619 9.606 -19.508 1.00 59.12 99 LEU A C 1
ATOM 836 O O . LEU A 1 99 ? 6.333 10.548 -19.161 1.00 59.12 99 LEU A O 1
ATOM 840 N N . SER A 1 100 ? 5.945 8.336 -19.267 1.00 62.62 100 SER A N 1
ATOM 841 C CA . SER A 1 100 ? 7.207 7.989 -18.614 1.00 62.62 100 SER A CA 1
ATOM 842 C C . SER A 1 100 ? 8.404 8.374 -19.499 1.00 62.62 100 SER A C 1
ATOM 844 O O . SER A 1 100 ? 8.279 8.423 -20.731 1.00 62.62 100 SER A O 1
ATOM 846 N N . PRO A 1 101 ? 9.601 8.585 -18.922 1.00 65.12 101 PRO A N 1
ATOM 847 C CA . PRO A 1 101 ? 10.808 8.893 -19.693 1.00 65.12 101 PRO A CA 1
ATOM 848 C C . PRO A 1 101 ? 11.088 7.900 -20.837 1.00 65.12 101 PRO A C 1
ATOM 850 O O . PRO A 1 101 ? 11.526 8.305 -21.914 1.00 65.12 101 PRO A O 1
ATOM 853 N N . ALA A 1 102 ? 10.758 6.616 -20.648 1.00 65.31 102 ALA A N 1
ATOM 854 C CA . ALA A 1 102 ? 10.890 5.580 -21.672 1.00 65.31 102 ALA A CA 1
ATOM 855 C C . ALA A 1 102 ? 9.893 5.759 -22.835 1.00 65.31 102 ALA A C 1
ATOM 857 O O . ALA A 1 102 ? 10.264 5.621 -24.000 1.00 65.31 102 ALA A O 1
ATOM 858 N N . GLN A 1 103 ? 8.643 6.133 -22.542 1.00 69.69 103 GLN A N 1
ATOM 859 C CA . GLN A 1 103 ? 7.629 6.419 -23.564 1.00 69.69 103 GLN A CA 1
ATOM 860 C C . GLN A 1 103 ? 7.950 7.703 -24.345 1.00 69.69 103 GLN A C 1
ATOM 862 O O . GLN A 1 103 ? 7.746 7.764 -25.559 1.00 69.69 103 GLN A O 1
ATOM 867 N N . ILE A 1 104 ? 8.516 8.712 -23.672 1.00 71.50 104 ILE A N 1
ATOM 868 C CA . ILE A 1 104 ? 9.022 9.936 -24.311 1.00 71.50 104 ILE A CA 1
ATOM 869 C C . ILE A 1 104 ? 10.171 9.605 -25.275 1.00 71.50 104 ILE A C 1
ATOM 871 O O . ILE A 1 104 ? 10.200 10.124 -26.395 1.00 71.50 104 ILE A O 1
ATOM 875 N N . ALA A 1 105 ? 11.097 8.730 -24.870 1.00 68.38 105 ALA A N 1
ATOM 876 C CA . ALA A 1 105 ? 12.211 8.289 -25.707 1.00 68.38 105 ALA A CA 1
ATOM 877 C C . ALA A 1 105 ? 11.733 7.513 -26.949 1.00 68.38 105 ALA A C 1
ATOM 879 O O . ALA A 1 105 ? 12.163 7.825 -28.061 1.00 68.38 105 ALA A O 1
ATOM 880 N N . LEU A 1 106 ? 10.783 6.583 -26.790 1.00 70.00 106 LEU A N 1
ATOM 881 C CA . LEU A 1 106 ? 10.193 5.836 -27.909 1.00 70.00 106 LEU A CA 1
ATOM 882 C C . LEU A 1 106 ? 9.537 6.767 -28.938 1.00 70.00 106 LEU A C 1
ATOM 884 O O . LEU A 1 106 ? 9.796 6.656 -30.135 1.00 70.00 106 LEU A O 1
ATOM 888 N N . ARG A 1 107 ? 8.737 7.732 -28.467 1.00 70.25 107 ARG A N 1
ATOM 889 C CA . ARG A 1 107 ? 8.048 8.708 -29.327 1.00 70.25 107 ARG A CA 1
ATOM 890 C C . ARG A 1 107 ? 9.014 9.649 -30.051 1.00 70.25 107 ARG A C 1
ATOM 892 O O . ARG A 1 107 ? 8.715 10.131 -31.142 1.00 70.25 107 ARG A O 1
ATOM 899 N N . ARG A 1 108 ? 10.163 9.959 -29.443 1.00 62.94 108 ARG A N 1
ATOM 900 C CA . ARG A 1 108 ? 11.223 10.751 -30.088 1.00 62.94 108 ARG A CA 1
ATOM 901 C C . ARG A 1 108 ? 11.925 9.964 -31.191 1.00 62.94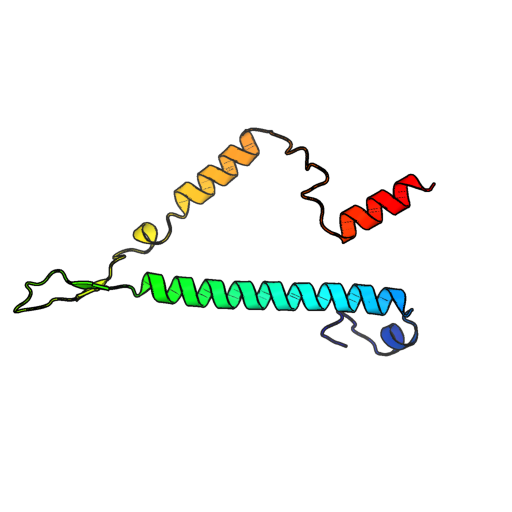 108 ARG A C 1
ATOM 903 O O . ARG A 1 108 ? 12.194 10.544 -32.239 1.00 62.94 108 ARG A O 1
ATOM 910 N N . ASN A 1 109 ? 12.164 8.670 -30.986 1.00 65.81 109 ASN A N 1
ATOM 911 C CA . ASN A 1 109 ? 12.767 7.806 -32.001 1.00 65.81 109 ASN A CA 1
ATOM 912 C C . ASN A 1 109 ? 11.804 7.528 -33.163 1.00 65.81 109 ASN A C 1
ATOM 914 O O . ASN A 1 109 ? 12.226 7.557 -34.313 1.00 65.81 109 ASN A O 1
ATOM 918 N N . SER A 1 110 ? 10.504 7.374 -32.892 1.00 62.91 110 SER A N 1
ATOM 919 C CA . SER A 1 110 ? 9.492 7.136 -33.932 1.00 62.91 110 SER A CA 1
ATOM 920 C C . SER A 1 110 ? 9.215 8.345 -34.837 1.00 62.91 110 SER A C 1
ATOM 922 O O . SER A 1 110 ? 8.594 8.191 -35.878 1.00 62.91 110 SER A O 1
ATOM 924 N N . ARG A 1 111 ? 9.624 9.557 -34.437 1.00 57.91 111 ARG A N 1
ATOM 925 C CA . ARG A 1 111 ? 9.481 10.797 -35.229 1.00 57.91 111 ARG A CA 1
ATOM 926 C C . ARG A 1 111 ? 10.690 11.107 -36.117 1.00 57.91 111 ARG A C 1
ATOM 928 O O . ARG A 1 111 ? 10.653 12.093 -36.842 1.00 57.91 111 ARG A O 1
ATOM 935 N N . LYS A 1 112 ? 11.773 10.334 -35.996 1.00 54.19 112 LYS A N 1
ATOM 936 C CA . LYS A 1 112 ? 13.027 10.521 -36.744 1.00 54.19 112 LYS A CA 1
ATOM 937 C C . LYS A 1 112 ? 13.185 9.554 -37.928 1.00 54.19 112 LYS A C 1
ATOM 939 O O . LYS A 1 112 ? 14.260 9.539 -38.522 1.00 54.19 112 LYS A O 1
ATOM 944 N N . GLY A 1 113 ? 12.153 8.765 -38.232 1.00 45.62 113 GLY A N 1
ATOM 945 C CA . GLY A 1 113 ? 12.050 7.939 -39.438 1.00 45.62 113 GLY A CA 1
ATOM 946 C C . GLY A 1 113 ? 11.203 8.607 -40.506 1.00 45.62 113 GLY A C 1
ATOM 947 O O . GLY A 1 113 ? 10.343 9.434 -40.123 1.00 45.62 113 GLY A O 1
#

Solvent-accessible surface area (backbone atoms only — not comparable to full-atom values): 6883 Å² total; per-residue (Å²): 92,76,77,62,76,44,92,54,71,66,70,59,73,75,50,50,73,67,58,49,50,54,40,50,51,55,36,53,52,53,51,50,54,50,53,51,52,52,53,52,48,54,53,50,52,56,57,60,67,34,65,40,75,77,43,48,97,92,51,74,36,79,41,58,68,42,86,49,68,59,74,75,52,55,61,67,63,54,51,51,53,52,52,51,54,65,72,62,70,72,79,79,80,76,51,86,87,75,53,51,75,66,56,52,50,53,56,54,57,67,67,75,110

Organism: NCBI:txid1402860

Sequence (113 aa):
MRKLGMERLIDVEEMTLTEFHYKRYAQEYKEIDEEYRLHKLAFLIRNAEAKINKGTEKKPKEEYAFKEFKDFFDYESVLKAVDNELDSGKSIEKTSKDLSPAQIALRRNSRKG

Foldseek 3Di:
DVLLVDDDPVCVVPDDPVSVVVSVVVSVVVVVVVVVVVVVVVVLVVLQQDWDFPDDPVDTDIDGPDPDVCSSPVPVVVVVVVVVVVVVPDDPPDDPVNDDPVRVVVVVVVVVD

Secondary structure (DSSP, 8-state):
-GGGT---SHHHHT--HHHHHHHHHHHHHHHHHHHHHHHHHHHHHHHHT-EEE-SBTTB--EEES-SSHHHH--HHHHHHHHHHHHHT-------TTSS-HHHHHHHHHTT--

pLDDT: mean 79.4, std 13.65, range [45.62, 96.19]

Radius of gyration: 23.82 Å; Cα contacts (8 Å, |Δi|>4): 51; chains: 1; bounding box: 48×33×74 Å